Protein AF-A0AAV9CG97-F1 (afdb_monomer_lite)

Foldseek 3Di:
DDDDDDDDDDDDDPPDPVNVVVVVVVVVVVVVVVVDPPCQDWDAAPPPRDTDHPVQWQDDPQDPHIHGLVVVLVQLLVCLVVLHLQRADPPPVGPHTDDLVSNVPSHDPVSSVSSVVSVVVVVQVVQDWDADPDPPDRDTDRPPPDDDD

Radius of gyration: 33.25 Å; chains: 1; bounding box: 61×31×116 Å

Sequence (149 aa):
MALISVISDNESYPHSDETYAEELQFQEVMMHVSSTTTTTPTLNCMICMVDKSLEEMFDNEICDHLFCFDCIIQHIDSKVQENISSIRCPNPECHAVLMSEACKEFLPSEVFERWNKALCETAIIGERRMYCPYRDCNAFMVYDSGRRS

Secondary structure (DSSP, 8-state):
----------------HHHHHHHHHHHHHHHHHTT------EEE-TTT--EEEGGGEEP-TT----EEHHHHHHHHHHHHHTT--S-B-SSTT--PBPPHHHHTTTS-HHHHHHHHHHHHHHHHHHS--EE-SSTT---EE--------

Organism: Acorus ca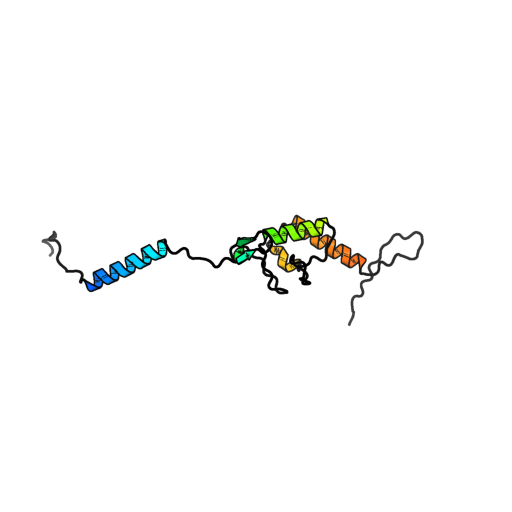lamus (NCBI:txid4465)

Structure (mmCIF, N/CA/C/O backbone):
data_AF-A0AAV9CG97-F1
#
_entry.id   AF-A0AAV9CG97-F1
#
loop_
_atom_site.group_PDB
_atom_site.id
_atom_site.type_symbol
_atom_site.label_atom_id
_atom_site.label_alt_id
_atom_site.label_comp_id
_atom_site.label_asym_id
_atom_site.label_entity_id
_atom_site.label_seq_id
_atom_site.pdbx_PDB_ins_code
_atom_site.Cartn_x
_atom_site.Cartn_y
_atom_site.Cartn_z
_atom_site.occupancy
_atom_site.B_iso_or_equiv
_atom_site.auth_seq_id
_atom_site.auth_comp_id
_atom_site.auth_asym_id
_atom_site.auth_atom_id
_atom_site.pdbx_PDB_model_num
ATOM 1 N N . MET A 1 1 ? -0.429 -6.850 85.409 1.00 36.50 1 MET A N 1
ATOM 2 C CA . MET A 1 1 ? -0.874 -8.243 85.155 1.00 36.50 1 MET A CA 1
ATOM 3 C C . MET A 1 1 ? -2.061 -8.184 84.202 1.00 36.50 1 MET A C 1
ATOM 5 O O . MET A 1 1 ? -2.666 -7.123 84.123 1.00 36.50 1 MET A O 1
ATOM 9 N N . ALA A 1 2 ? -2.328 -9.246 83.441 1.00 39.62 2 ALA A N 1
ATOM 10 C CA . ALA A 1 2 ? -3.379 -9.290 82.412 1.00 39.62 2 ALA A CA 1
ATOM 11 C C . ALA A 1 2 ? -4.585 -10.148 82.861 1.00 39.62 2 ALA A C 1
ATOM 13 O O . ALA A 1 2 ? -4.623 -10.555 84.022 1.00 39.62 2 ALA A O 1
ATOM 14 N N . LEU A 1 3 ? -5.484 -10.479 81.913 1.00 33.16 3 LEU A N 1
ATOM 15 C CA . LEU A 1 3 ? -6.790 -11.160 82.084 1.00 33.16 3 LEU A CA 1
ATOM 16 C C . LEU A 1 3 ? -7.856 -10.204 82.685 1.00 33.16 3 LEU A C 1
ATOM 18 O O . LEU A 1 3 ? -7.500 -9.350 83.489 1.00 33.16 3 LEU A O 1
ATOM 22 N N . ILE A 1 4 ? -9.152 -10.210 82.333 1.00 36.16 4 ILE A N 1
ATOM 23 C CA . ILE A 1 4 ? -10.067 -11.112 81.580 1.00 36.16 4 ILE A CA 1
ATOM 24 C C . ILE A 1 4 ? -11.033 -10.194 80.770 1.00 36.16 4 ILE A C 1
ATOM 26 O O . ILE A 1 4 ? -11.417 -9.170 81.324 1.00 36.16 4 ILE A O 1
ATOM 30 N N . SER A 1 5 ? -11.526 -10.437 79.542 1.00 35.69 5 SER A N 1
ATOM 31 C CA . SER A 1 5 ? -11.171 -11.308 78.393 1.00 35.69 5 SER A CA 1
ATOM 32 C C . SER A 1 5 ? -11.907 -10.795 77.120 1.00 35.69 5 SER A C 1
ATOM 34 O O . SER A 1 5 ? -12.535 -9.742 77.159 1.00 35.69 5 SER A O 1
ATOM 36 N N . VAL A 1 6 ? -11.863 -11.537 76.001 1.00 43.44 6 VAL A N 1
ATOM 37 C CA . VAL A 1 6 ? -12.832 -11.442 74.873 1.00 43.44 6 VAL A CA 1
ATOM 38 C C . VAL A 1 6 ? -14.085 -12.293 75.193 1.00 43.44 6 VAL A C 1
ATOM 40 O O . VAL A 1 6 ? -13.964 -13.207 76.010 1.00 43.44 6 VAL A O 1
ATOM 43 N N . ILE A 1 7 ? -15.308 -12.004 74.712 1.00 45.72 7 ILE A N 1
ATOM 44 C CA . ILE A 1 7 ? -15.875 -12.232 73.355 1.00 45.72 7 ILE A CA 1
ATOM 45 C C . ILE A 1 7 ? -17.238 -11.486 73.221 1.00 45.72 7 ILE A C 1
ATOM 47 O O . ILE A 1 7 ? -17.917 -11.327 74.226 1.00 45.72 7 ILE A O 1
ATOM 51 N N . SER A 1 8 ? -17.600 -11.090 71.987 1.00 42.62 8 SER A N 1
ATOM 52 C CA . SER A 1 8 ? -18.919 -10.694 71.411 1.00 42.62 8 SER A CA 1
ATOM 53 C C . SER A 1 8 ? -20.026 -10.013 72.240 1.00 42.62 8 SER A C 1
ATOM 55 O O . SER A 1 8 ? -20.594 -10.620 73.136 1.00 42.62 8 SER A O 1
ATOM 57 N N . ASP A 1 9 ? -20.467 -8.846 71.749 1.00 36.84 9 ASP A N 1
ATOM 58 C CA . ASP A 1 9 ? -21.779 -8.632 71.086 1.00 36.84 9 ASP A CA 1
ATOM 59 C C . ASP A 1 9 ? -21.573 -7.480 70.068 1.00 36.84 9 ASP A C 1
ATOM 61 O O . ASP A 1 9 ? -21.048 -6.427 70.420 1.00 36.84 9 ASP A O 1
ATOM 65 N N . ASN A 1 10 ? -21.573 -7.731 68.756 1.00 41.91 10 ASN A N 1
ATOM 66 C CA . ASN A 1 10 ? -22.706 -7.765 67.816 1.00 41.91 10 ASN A CA 1
ATOM 67 C C . ASN A 1 10 ? -23.442 -6.417 67.597 1.00 41.91 10 ASN A C 1
ATOM 69 O O . ASN A 1 10 ? -24.319 -6.048 68.363 1.00 41.91 10 ASN A O 1
ATOM 73 N N . GLU A 1 11 ? -23.097 -5.758 66.481 1.00 50.94 11 GLU A N 1
ATOM 74 C CA . GLU A 1 11 ? -23.884 -4.784 65.692 1.00 50.94 11 GLU A CA 1
ATOM 75 C C . GLU A 1 11 ? -24.682 -3.666 66.402 1.00 50.94 11 GLU A C 1
ATOM 77 O O . GLU A 1 11 ? -25.772 -3.878 66.925 1.00 50.94 11 GLU A O 1
ATOM 82 N N . SER A 1 12 ? -24.229 -2.414 66.240 1.00 43.44 12 SER A N 1
ATOM 83 C CA . SER A 1 12 ? -25.095 -1.286 65.817 1.00 43.44 12 SER A CA 1
ATOM 84 C C . SER A 1 12 ? -24.305 0.022 65.650 1.00 43.44 12 SER A C 1
ATOM 86 O O . SER A 1 12 ? -24.412 0.949 66.450 1.00 43.44 12 SER A O 1
ATOM 88 N N . TYR A 1 13 ? -23.543 0.137 64.560 1.00 42.94 13 TYR A N 1
ATOM 89 C CA . TYR A 1 13 ? -23.302 1.458 63.972 1.00 42.94 13 TYR A CA 1
ATOM 90 C C . TYR A 1 13 ? -24.183 1.563 62.725 1.00 42.94 13 TYR A C 1
ATOM 92 O O . TYR A 1 13 ? -23.976 0.769 61.804 1.00 42.94 13 TYR A O 1
ATOM 100 N N . PRO A 1 14 ? -25.180 2.466 62.676 1.00 46.34 14 PRO A N 1
ATOM 101 C CA . PRO A 1 14 ? -25.910 2.708 61.444 1.00 46.34 14 PRO A CA 1
ATOM 102 C C . PRO A 1 14 ? -24.938 3.338 60.445 1.00 46.34 14 PRO A C 1
ATOM 104 O O . PRO A 1 14 ? -24.565 4.504 60.574 1.00 46.34 14 PRO A O 1
ATOM 107 N N . HIS A 1 15 ? -24.502 2.543 59.468 1.00 52.75 15 HIS A N 1
ATOM 108 C CA . HIS A 1 15 ? -23.910 3.068 58.245 1.00 52.75 15 HIS A CA 1
ATOM 109 C C . HIS A 1 15 ? -24.964 3.992 57.635 1.00 52.75 15 HIS A C 1
ATOM 111 O O . HIS A 1 15 ? -26.060 3.530 57.322 1.00 52.75 15 HIS A O 1
ATOM 117 N N . SER A 1 16 ? -24.683 5.293 57.613 1.00 55.75 16 SER A N 1
ATOM 118 C CA . SER A 1 16 ? -25.690 6.304 57.303 1.00 55.75 16 SER A CA 1
ATOM 119 C C . SER A 1 16 ? -26.232 6.095 55.889 1.00 55.75 16 SER A C 1
ATOM 121 O O . SER A 1 16 ? -25.510 5.626 55.003 1.00 55.75 16 SER A O 1
ATOM 123 N N . ASP A 1 17 ? -27.496 6.456 55.662 1.00 60.03 17 ASP A N 1
ATOM 124 C CA . ASP A 1 17 ? -28.143 6.301 54.353 1.00 60.03 17 ASP A CA 1
ATOM 125 C C . ASP A 1 17 ? -27.338 7.017 53.247 1.00 60.03 17 ASP A C 1
ATOM 127 O O . ASP A 1 17 ? -27.318 6.568 52.102 1.00 60.03 17 ASP A O 1
ATOM 131 N N . GLU A 1 18 ? -26.609 8.084 53.606 1.00 64.31 18 GLU A N 1
ATOM 132 C CA . GLU A 1 18 ? -25.676 8.795 52.725 1.00 64.31 18 GLU A CA 1
ATOM 133 C C . GLU A 1 18 ? -24.486 7.921 52.284 1.00 64.31 18 GLU A C 1
ATOM 135 O O . GLU A 1 18 ? -24.255 7.781 51.085 1.00 64.31 18 GLU A O 1
ATOM 140 N N . THR A 1 19 ? -23.785 7.243 53.203 1.00 63.06 19 THR A N 1
ATOM 141 C CA . THR A 1 19 ? -22.625 6.406 52.851 1.00 63.06 19 THR A CA 1
ATOM 142 C C . THR A 1 19 ? -23.041 5.096 52.186 1.00 63.06 19 THR A C 1
ATOM 144 O O . THR A 1 19 ? -22.290 4.551 51.382 1.00 63.06 19 THR A O 1
ATOM 147 N N . TYR A 1 20 ? -24.248 4.585 52.459 1.00 68.50 20 TYR A N 1
ATOM 148 C CA . TYR A 1 20 ? -24.806 3.464 51.693 1.00 68.50 20 TYR A CA 1
ATOM 149 C C . TYR A 1 20 ? -25.185 3.882 50.262 1.00 68.50 20 TYR A C 1
ATOM 151 O O . TYR A 1 20 ? -24.936 3.129 49.323 1.00 68.50 20 TYR A O 1
ATOM 159 N N . ALA A 1 21 ? -25.717 5.093 50.066 1.00 69.31 21 ALA A N 1
ATOM 160 C CA . ALA A 1 21 ? -25.987 5.633 48.735 1.00 69.31 21 ALA A CA 1
ATOM 161 C C . ALA A 1 21 ? -24.705 5.940 47.937 1.00 69.31 21 ALA A C 1
ATOM 163 O O . ALA A 1 21 ? -24.707 5.782 46.716 1.00 69.31 21 ALA A O 1
ATOM 164 N N . GLU A 1 22 ? -23.617 6.361 48.589 1.00 66.69 22 GLU A N 1
ATOM 165 C CA . GLU A 1 22 ? -22.300 6.539 47.955 1.00 66.69 22 GLU A CA 1
ATOM 166 C C . GLU A 1 22 ? -21.664 5.197 47.552 1.00 66.69 22 GLU A C 1
ATOM 168 O O . GLU A 1 22 ? -21.204 5.058 46.417 1.00 66.69 22 GLU A O 1
ATOM 173 N N . GLU A 1 23 ? -21.704 4.185 48.428 1.00 69.06 23 GLU A N 1
ATOM 174 C CA . GLU A 1 23 ? -21.225 2.828 48.119 1.00 69.06 23 GLU A CA 1
ATOM 175 C C . GLU A 1 23 ? -22.030 2.207 46.964 1.00 69.06 23 GLU A C 1
ATOM 177 O O . GLU A 1 23 ? -21.448 1.641 46.038 1.00 69.06 23 GLU A O 1
ATOM 182 N N . LEU A 1 24 ? -23.360 2.378 46.950 1.00 70.12 24 LEU A N 1
ATOM 183 C CA . LEU A 1 24 ? -24.210 1.942 45.837 1.00 70.12 24 LEU A CA 1
ATOM 184 C C . LEU A 1 24 ? -23.873 2.661 44.525 1.00 70.12 24 LEU A C 1
ATOM 186 O O . LEU A 1 24 ? -23.811 2.001 43.494 1.00 70.12 24 LEU A O 1
ATOM 190 N N . GLN A 1 25 ? -23.598 3.969 44.540 1.00 72.56 25 GLN A N 1
ATOM 191 C CA . GLN A 1 25 ? -23.170 4.698 43.337 1.00 72.56 25 GLN A CA 1
ATOM 192 C C . GLN A 1 25 ? -21.822 4.186 42.807 1.00 72.56 25 GLN A C 1
ATOM 194 O O . GLN A 1 25 ? -21.661 4.006 41.598 1.00 72.56 25 GLN A O 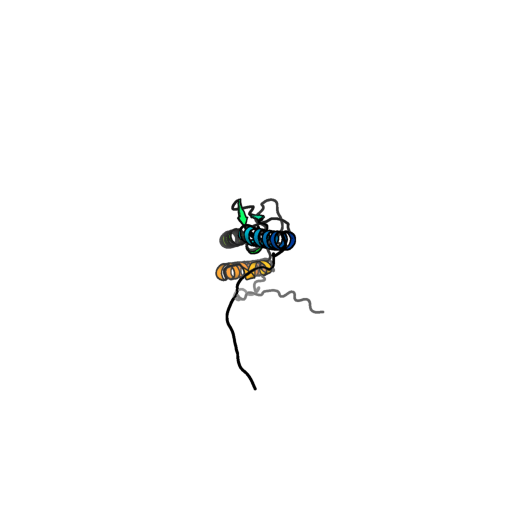1
ATOM 199 N N . PHE A 1 26 ? -20.861 3.878 43.685 1.00 74.06 26 PHE A N 1
ATOM 200 C CA . PHE A 1 26 ? -19.615 3.215 43.282 1.00 74.06 26 PHE A CA 1
ATOM 201 C C . PHE A 1 26 ? -19.860 1.807 42.720 1.00 74.06 26 PHE A C 1
ATOM 203 O O . PHE A 1 26 ? -19.249 1.425 41.716 1.00 74.06 26 PHE A O 1
ATOM 210 N N . GLN A 1 27 ? -20.776 1.051 43.329 1.00 66.75 27 GLN A N 1
ATOM 211 C CA . GLN A 1 27 ? -21.117 -0.309 42.922 1.00 66.75 27 GLN A CA 1
ATOM 212 C C . GLN A 1 27 ? -21.871 -0.349 41.577 1.00 66.75 27 GLN A C 1
ATOM 214 O O . GLN A 1 27 ? -21.580 -1.203 40.735 1.00 66.75 27 GLN A O 1
ATOM 219 N N . GLU A 1 28 ? -22.749 0.622 41.311 1.00 67.19 28 GLU A N 1
ATOM 220 C CA . GLU A 1 28 ? -23.337 0.864 39.990 1.00 67.19 28 GLU A CA 1
ATOM 221 C C . GLU A 1 28 ? -22.252 1.216 38.968 1.00 67.19 28 GLU A C 1
ATOM 223 O O . GLU A 1 28 ? -22.199 0.596 37.907 1.00 67.19 28 GLU A O 1
ATOM 228 N N . VAL A 1 29 ? -21.333 2.139 39.280 1.00 68.12 29 VAL A N 1
ATOM 229 C CA . VAL A 1 29 ? -20.250 2.529 38.357 1.00 68.12 29 VAL A CA 1
ATOM 230 C C . VAL A 1 29 ? -19.366 1.339 37.971 1.00 68.12 29 VAL A C 1
ATOM 232 O O . VAL A 1 29 ? -19.078 1.180 36.788 1.00 68.12 29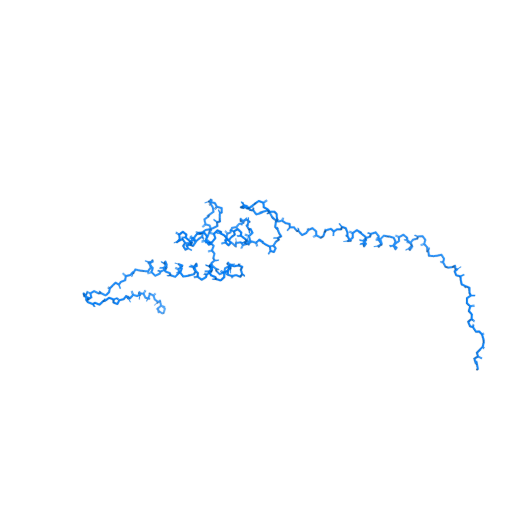 VAL A O 1
ATOM 235 N N . MET A 1 30 ? -18.973 0.453 38.893 1.00 66.69 30 MET A N 1
ATOM 236 C CA . MET A 1 30 ? -18.175 -0.740 38.539 1.00 66.69 30 MET A CA 1
ATOM 237 C C . MET A 1 30 ? -18.972 -1.802 37.752 1.00 66.69 30 MET A C 1
ATOM 239 O O . MET A 1 30 ? -18.416 -2.480 36.879 1.00 66.69 30 MET A O 1
ATOM 243 N N . MET A 1 31 ? -20.281 -1.929 37.995 1.00 62.78 31 MET A N 1
ATOM 244 C CA . MET A 1 31 ? -21.160 -2.817 37.221 1.00 62.78 31 MET A CA 1
ATOM 245 C C . MET A 1 31 ? -21.425 -2.262 35.809 1.00 62.78 31 MET A C 1
ATOM 247 O O . MET A 1 31 ? -21.436 -3.013 34.828 1.00 6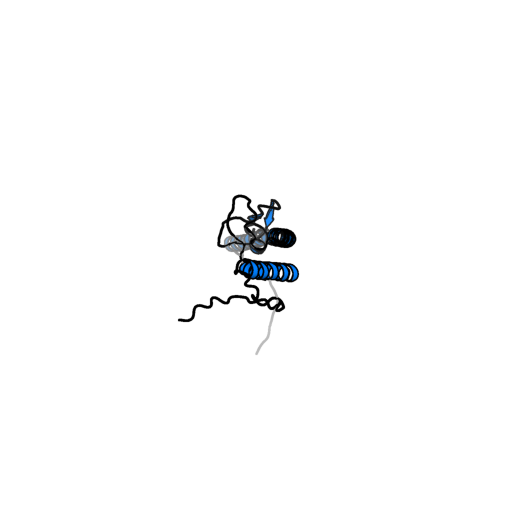2.78 31 MET A O 1
ATOM 251 N N . HIS A 1 32 ? -21.525 -0.937 35.684 1.00 55.59 32 HIS A N 1
ATOM 252 C CA . HIS A 1 32 ? -21.538 -0.235 34.409 1.00 55.59 32 HIS A CA 1
ATOM 253 C C . HIS A 1 32 ? -20.190 -0.317 33.695 1.00 55.59 32 HIS A C 1
ATOM 255 O O . HIS A 1 32 ? -20.205 -0.592 32.506 1.00 55.59 32 HIS A O 1
ATOM 261 N N . VAL A 1 33 ? -19.038 -0.206 34.367 1.00 59.38 33 VAL A N 1
ATOM 262 C CA . VAL A 1 33 ? -17.708 -0.400 33.745 1.00 59.38 33 VAL A CA 1
ATOM 263 C C . VAL A 1 33 ? -17.536 -1.824 33.198 1.00 59.38 33 VAL A C 1
ATOM 265 O O . VAL A 1 33 ? -16.917 -2.017 32.155 1.00 59.38 33 VAL A O 1
ATOM 268 N N . SER A 1 34 ? -18.162 -2.818 33.834 1.00 52.94 34 SER A N 1
ATOM 269 C CA . SER A 1 34 ? -18.221 -4.201 33.325 1.00 52.94 34 SER A CA 1
ATOM 270 C C . SER A 1 34 ? -19.122 -4.366 32.086 1.00 52.94 34 SER A C 1
ATOM 272 O O . SER A 1 34 ? -19.088 -5.411 31.440 1.00 52.94 34 SER A O 1
ATOM 274 N N . SER A 1 35 ? -19.934 -3.352 31.765 1.00 49.31 35 SER A N 1
ATOM 275 C CA . SER A 1 35 ? -20.917 -3.340 30.667 1.00 49.31 35 SER A CA 1
ATOM 276 C C . SER A 1 35 ? -20.648 -2.251 29.620 1.00 49.31 35 SER A C 1
ATOM 278 O O . SER A 1 35 ? -21.161 -2.329 28.505 1.00 49.31 35 SER A O 1
ATOM 280 N N . THR A 1 36 ? -19.818 -1.252 29.933 1.00 42.81 36 THR A N 1
ATOM 281 C CA . THR A 1 36 ? -19.173 -0.411 28.936 1.00 42.81 36 THR A CA 1
ATOM 282 C C . THR A 1 36 ? -18.193 -1.295 28.197 1.00 42.81 36 THR A C 1
ATOM 284 O O . THR A 1 36 ? -17.060 -1.506 28.635 1.00 42.81 36 THR A O 1
ATOM 287 N N . THR A 1 37 ? -18.602 -1.745 27.014 1.00 53.09 37 THR A N 1
ATOM 288 C CA . THR A 1 37 ? -17.638 -1.859 25.929 1.00 53.09 37 THR A CA 1
ATOM 289 C C . THR A 1 37 ? -16.819 -0.573 25.944 1.00 53.09 37 THR A C 1
ATOM 291 O O . THR A 1 37 ? -17.373 0.523 25.815 1.00 53.09 37 THR A O 1
ATOM 294 N N . THR A 1 38 ? -15.508 -0.676 26.150 1.00 51.31 38 THR A N 1
ATOM 295 C CA . THR A 1 38 ? -14.610 0.421 25.800 1.00 51.31 38 THR A CA 1
ATOM 296 C C . THR A 1 38 ? -14.670 0.490 24.282 1.00 51.31 38 THR A C 1
ATOM 298 O O . THR A 1 38 ? -13.943 -0.233 23.609 1.00 51.31 38 THR A O 1
ATOM 301 N N . THR A 1 39 ? -15.653 1.226 23.756 1.00 63.16 39 THR A N 1
ATOM 302 C CA . THR A 1 39 ? -15.999 1.237 22.334 1.00 63.16 39 THR A CA 1
ATOM 303 C C . THR A 1 39 ? -14.897 1.976 21.596 1.00 63.16 39 THR A C 1
ATOM 305 O O . THR A 1 39 ? -14.980 3.181 21.359 1.00 63.16 39 THR A O 1
ATOM 308 N N . THR A 1 40 ? -13.821 1.245 21.314 1.00 74.38 40 THR A N 1
ATOM 309 C CA . THR A 1 40 ? -12.690 1.707 20.528 1.00 74.38 40 THR A CA 1
ATOM 310 C C . THR A 1 40 ? -13.239 2.198 19.192 1.00 74.38 40 THR A C 1
ATOM 312 O O . THR A 1 40 ? -14.024 1.484 18.563 1.00 74.38 40 THR A O 1
ATOM 315 N N . PRO A 1 41 ? -12.914 3.433 18.773 1.00 84.56 41 PRO A N 1
ATOM 316 C CA . PRO A 1 41 ? -13.469 3.983 17.549 1.00 84.56 41 PRO A CA 1
ATOM 317 C C . PRO A 1 41 ? -13.016 3.123 16.370 1.00 84.56 41 PRO A C 1
ATOM 319 O O . PRO A 1 41 ? -11.823 3.032 16.077 1.00 84.56 41 PRO A O 1
ATOM 322 N N . TH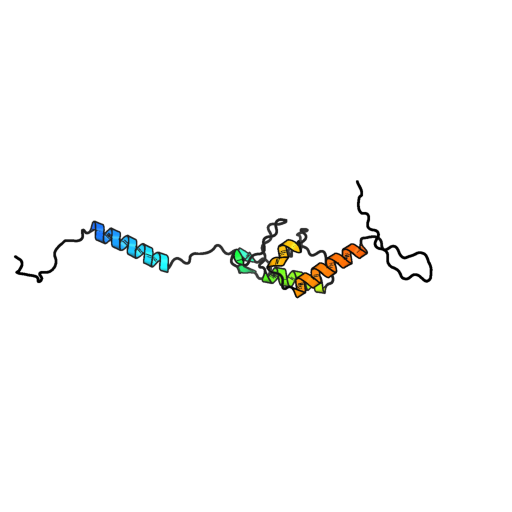R A 1 42 ? -13.974 2.473 15.716 1.00 92.25 42 THR A N 1
ATOM 323 C CA . THR A 1 42 ? -13.735 1.738 14.480 1.00 92.25 42 THR A CA 1
ATOM 324 C C . THR A 1 42 ? -13.842 2.669 13.279 1.00 92.25 42 THR A C 1
ATOM 326 O O . THR A 1 42 ? -14.583 3.655 13.282 1.00 92.25 42 THR A O 1
ATOM 329 N N . LEU A 1 43 ? -13.096 2.338 12.233 1.00 93.81 43 LEU A N 1
ATOM 330 C CA . LEU A 1 43 ? -13.179 2.957 10.916 1.00 93.81 43 LEU A CA 1
ATOM 331 C C . LEU A 1 43 ? -13.648 1.899 9.911 1.00 93.81 43 LEU A C 1
ATOM 333 O O . LEU A 1 43 ? -13.345 0.718 10.068 1.00 93.81 43 LEU A O 1
ATOM 337 N N . ASN A 1 44 ? -14.370 2.304 8.868 1.00 94.94 44 ASN A N 1
ATOM 338 C CA . ASN A 1 44 ? -14.831 1.379 7.833 1.00 94.94 44 ASN A CA 1
ATOM 339 C C . ASN A 1 44 ? -13.817 1.310 6.679 1.00 94.94 44 ASN A C 1
ATOM 341 O O . ASN A 1 44 ? -13.388 2.345 6.166 1.00 94.94 44 ASN A O 1
ATOM 345 N N . CYS A 1 45 ? -13.409 0.106 6.271 1.00 96.38 45 CYS A N 1
ATOM 346 C CA . CYS A 1 45 ? -12.443 -0.060 5.183 1.00 96.38 45 CYS A CA 1
ATOM 347 C C . CYS A 1 45 ? -13.120 0.075 3.811 1.00 96.38 45 CYS A C 1
ATOM 349 O O . CYS A 1 45 ? -13.960 -0.745 3.447 1.00 96.38 45 CYS A O 1
ATOM 351 N N . MET A 1 46 ? -12.659 1.022 2.986 1.00 94.75 46 MET A N 1
ATOM 352 C CA . MET A 1 46 ? -13.267 1.358 1.686 1.00 94.75 46 MET A CA 1
ATOM 353 C C . MET A 1 46 ? -13.237 0.241 0.614 1.00 94.75 46 MET A C 1
ATOM 355 O O . MET A 1 46 ? -13.779 0.440 -0.472 1.00 94.75 46 MET A O 1
ATOM 359 N N . ILE A 1 47 ? -12.603 -0.912 0.874 1.00 96.38 47 ILE A N 1
ATOM 360 C CA . ILE A 1 47 ? -12.548 -2.062 -0.053 1.00 96.38 47 ILE A CA 1
ATOM 361 C C . ILE A 1 47 ? -13.441 -3.209 0.421 1.00 96.38 47 ILE A C 1
ATOM 363 O O . ILE A 1 47 ? -14.300 -3.661 -0.332 1.00 96.38 47 ILE A O 1
ATOM 367 N N . CYS A 1 48 ? -13.248 -3.695 1.651 1.00 97.12 48 CYS A N 1
ATOM 368 C CA . CYS A 1 48 ? -14.022 -4.823 2.177 1.00 97.12 48 CYS A CA 1
ATOM 369 C C . CYS A 1 48 ? -15.325 -4.404 2.878 1.00 97.12 48 CYS A C 1
ATOM 371 O O . CYS A 1 48 ? -16.149 -5.267 3.170 1.00 97.12 48 CYS A O 1
ATOM 373 N N . MET A 1 49 ? -15.526 -3.103 3.126 1.00 95.31 49 MET A N 1
ATOM 374 C CA . MET A 1 49 ? -16.668 -2.508 3.840 1.00 95.31 49 MET A CA 1
ATOM 375 C C . MET A 1 49 ? -16.844 -3.012 5.285 1.00 95.31 49 MET A C 1
ATOM 377 O O . MET A 1 49 ? -17.918 -2.878 5.872 1.00 95.31 49 MET A O 1
ATOM 381 N N . VAL A 1 50 ? -15.787 -3.589 5.868 1.00 95.94 50 VAL A N 1
ATOM 382 C CA . VAL A 1 50 ? -15.754 -4.083 7.252 1.00 95.94 50 VAL A CA 1
ATOM 383 C C . VAL A 1 50 ? -15.248 -2.983 8.185 1.00 95.94 50 VAL A C 1
ATOM 385 O O . VAL A 1 50 ? -14.283 -2.284 7.862 1.00 95.94 50 VAL A O 1
ATOM 388 N N . ASP A 1 51 ? -15.884 -2.865 9.351 1.00 94.69 51 ASP A N 1
ATOM 389 C CA . ASP A 1 51 ? -15.423 -2.010 10.443 1.00 94.69 51 ASP A CA 1
ATOM 390 C C . ASP A 1 51 ? -14.210 -2.634 11.140 1.00 94.69 51 ASP A C 1
ATOM 392 O O . ASP A 1 51 ? -14.211 -3.811 11.508 1.00 94.69 51 ASP A O 1
ATOM 396 N N . LYS A 1 52 ? -13.165 -1.830 11.302 1.00 95.00 52 LYS A N 1
ATOM 397 C CA . LYS A 1 52 ? -11.825 -2.228 11.736 1.00 95.00 52 LYS A CA 1
ATOM 398 C C . LYS A 1 52 ? -11.335 -1.276 12.821 1.00 95.00 52 LYS A C 1
ATOM 400 O O . LYS A 1 52 ? -11.692 -0.096 12.822 1.00 95.00 52 LYS A O 1
ATOM 405 N N . SER A 1 53 ? -10.537 -1.774 13.758 1.00 93.81 53 SER A N 1
ATOM 406 C CA . SER A 1 53 ? -9.894 -0.927 14.769 1.00 93.81 53 SER A CA 1
ATOM 407 C C . SER A 1 53 ? -8.832 -0.012 14.138 1.00 93.81 53 SER A C 1
ATOM 409 O O . SER A 1 53 ? -8.337 -0.286 13.044 1.00 93.81 53 SER A O 1
ATOM 411 N N . LEU A 1 54 ? -8.449 1.069 14.832 1.00 91.50 54 LEU A N 1
ATOM 412 C CA . LEU A 1 54 ? -7.342 1.936 14.392 1.00 91.50 54 LEU A CA 1
ATOM 413 C C . LEU A 1 54 ? -6.032 1.149 14.197 1.00 91.50 54 LEU A C 1
ATOM 415 O O . LEU A 1 54 ? -5.273 1.443 13.284 1.00 91.50 54 LEU A O 1
ATOM 419 N N . GLU A 1 55 ? -5.808 0.116 15.013 1.00 91.69 55 GLU A N 1
ATOM 420 C CA . GLU A 1 55 ? -4.632 -0.768 14.973 1.00 91.69 55 GLU A CA 1
ATOM 421 C C . GLU A 1 55 ? -4.639 -1.761 13.792 1.00 91.69 55 GLU A C 1
ATOM 423 O O . GLU A 1 55 ? -3.654 -2.459 13.570 1.00 91.69 55 GLU A O 1
ATOM 428 N N . GLU A 1 56 ? -5.724 -1.826 13.013 1.00 93.50 56 GLU A N 1
ATOM 429 C CA . GLU A 1 56 ? -5.825 -2.630 11.786 1.00 93.50 56 GLU A CA 1
ATOM 430 C C . GLU A 1 56 ? -5.853 -1.782 10.502 1.00 93.50 56 GLU A C 1
ATOM 432 O O . GLU A 1 56 ? -5.912 -2.342 9.399 1.00 93.50 56 GLU A O 1
ATOM 437 N N . MET A 1 57 ? -5.859 -0.451 10.626 1.00 94.19 57 MET A N 1
ATOM 438 C CA . MET A 1 57 ? -5.926 0.477 9.500 1.00 94.19 57 MET A CA 1
ATOM 439 C C . MET A 1 57 ? -4.544 0.955 9.068 1.00 94.19 57 MET A C 1
ATOM 441 O O . MET A 1 57 ? -3.715 1.362 9.878 1.00 94.19 57 MET A O 1
ATOM 445 N N . PHE A 1 58 ? -4.335 0.969 7.756 1.00 93.12 58 PHE A N 1
ATOM 446 C CA . PHE A 1 58 ? -3.197 1.617 7.129 1.00 93.12 58 PHE A CA 1
ATOM 447 C C . PHE A 1 58 ? -3.477 3.114 6.977 1.00 93.12 58 PHE A C 1
ATOM 449 O O . PHE A 1 58 ? -4.397 3.504 6.254 1.00 93.12 58 PHE A O 1
ATOM 456 N N . ASP A 1 59 ? -2.664 3.934 7.639 1.00 84.44 59 ASP A N 1
ATOM 457 C CA . ASP A 1 59 ? -2.575 5.368 7.377 1.00 84.44 59 ASP A CA 1
ATOM 458 C C . ASP A 1 59 ? -1.541 5.627 6.271 1.00 84.44 59 ASP A C 1
ATOM 460 O O . ASP A 1 59 ? -0.480 5.000 6.220 1.00 84.44 59 ASP A O 1
ATOM 464 N N . ASN A 1 60 ? -1.855 6.554 5.372 1.00 81.94 60 ASN A N 1
ATOM 465 C CA . ASN A 1 60 ? -0.995 6.958 4.273 1.00 81.94 60 ASN A CA 1
ATOM 466 C C . ASN A 1 60 ? -0.885 8.481 4.287 1.00 81.94 60 ASN A C 1
ATOM 468 O O . ASN A 1 60 ? -1.784 9.157 3.791 1.00 81.94 60 ASN A O 1
ATOM 472 N N . GLU A 1 61 ? 0.256 9.004 4.749 1.00 84.88 61 GLU A N 1
ATOM 473 C CA . GLU A 1 61 ? 0.550 10.441 4.948 1.00 84.88 61 GLU A CA 1
ATOM 474 C C . GLU A 1 61 ? 0.282 11.352 3.723 1.00 84.88 61 GLU A C 1
ATOM 476 O O . GLU A 1 61 ? 0.333 12.577 3.815 1.00 84.88 61 GLU A O 1
ATOM 481 N N . ILE A 1 62 ? 0.024 10.759 2.554 1.00 88.62 62 ILE A N 1
ATOM 482 C CA . ILE A 1 62 ? -0.192 11.414 1.262 1.00 88.62 62 ILE A CA 1
ATOM 483 C C . ILE A 1 62 ? -1.699 11.532 0.911 1.00 88.62 62 ILE A C 1
ATOM 485 O O . ILE A 1 62 ? -2.045 12.335 0.042 1.00 88.62 62 ILE A O 1
ATOM 489 N N . CYS A 1 63 ? -2.613 10.762 1.531 1.00 94.12 63 CYS A N 1
ATOM 490 C CA . CYS A 1 63 ? -4.068 10.920 1.333 1.00 94.12 63 CYS A CA 1
ATOM 491 C C . CYS A 1 63 ? -4.960 10.223 2.383 1.00 94.12 63 CYS A C 1
ATOM 493 O O . CYS A 1 63 ? -4.730 9.066 2.724 1.00 94.12 63 CYS A O 1
ATOM 495 N N . ASP A 1 64 ? -6.089 10.852 2.719 1.00 92.25 64 ASP A N 1
ATOM 496 C CA . ASP A 1 64 ? -7.064 10.460 3.760 1.00 92.25 64 ASP A CA 1
ATOM 497 C C . ASP A 1 64 ? -7.952 9.227 3.426 1.00 92.25 64 ASP A C 1
ATOM 499 O O . ASP A 1 64 ? -9.101 9.130 3.863 1.00 92.25 64 ASP A O 1
ATOM 503 N N . HIS A 1 65 ? -7.476 8.290 2.600 1.00 94.75 65 HIS A N 1
ATOM 504 C CA . HIS A 1 65 ? -8.251 7.122 2.158 1.00 94.75 65 HIS A CA 1
ATOM 505 C C . HIS A 1 65 ? -7.999 5.903 3.054 1.00 94.75 65 HIS A C 1
ATOM 507 O O . HIS A 1 65 ? -6.880 5.401 3.122 1.00 94.75 65 HIS A O 1
ATOM 513 N N . LEU A 1 66 ? -9.057 5.401 3.698 1.00 93.38 66 LEU A N 1
ATOM 514 C CA . LEU A 1 66 ? -8.963 4.410 4.772 1.00 93.38 66 LEU A CA 1
ATOM 515 C C . LEU A 1 66 ? -9.106 2.963 4.275 1.00 93.38 66 LEU A C 1
ATOM 517 O O . LEU A 1 66 ? -10.143 2.554 3.738 1.00 93.38 66 LEU A O 1
ATOM 521 N N . PHE A 1 67 ? -8.074 2.158 4.528 1.00 96.12 67 PHE A N 1
ATOM 522 C CA . PHE A 1 67 ? -8.020 0.741 4.168 1.00 96.12 67 PHE A CA 1
ATOM 523 C C . PHE A 1 67 ? -7.391 -0.085 5.292 1.00 96.12 67 PHE A C 1
ATOM 525 O O . PHE A 1 67 ? -6.431 0.363 5.911 1.00 96.12 67 PHE A O 1
ATOM 532 N N . CYS A 1 68 ? -7.875 -1.307 5.532 1.00 96.81 68 CYS A N 1
ATOM 533 C CA . CYS A 1 68 ? -7.212 -2.197 6.484 1.00 96.81 68 CYS A CA 1
ATOM 534 C C . CYS A 1 68 ? -5.952 -2.826 5.879 1.00 96.81 68 CYS A C 1
ATOM 536 O O . CYS A 1 68 ? -5.859 -2.985 4.654 1.00 96.81 68 CYS A O 1
ATOM 538 N N . PHE A 1 69 ? -5.002 -3.221 6.732 1.00 96.38 69 PHE A N 1
ATOM 539 C CA . PHE A 1 69 ? -3.739 -3.822 6.289 1.00 96.38 69 PHE A CA 1
ATOM 540 C C . PHE A 1 69 ? -3.958 -5.016 5.351 1.00 96.38 69 PHE A C 1
ATOM 542 O O . PHE A 1 69 ? -3.311 -5.080 4.310 1.00 96.38 69 PHE A O 1
ATOM 549 N N . ASP A 1 70 ? -4.931 -5.890 5.639 1.00 97.00 70 ASP A N 1
ATOM 550 C CA . ASP A 1 70 ? -5.284 -7.045 4.792 1.00 97.00 70 ASP A CA 1
ATOM 551 C C . ASP A 1 70 ? -5.526 -6.640 3.323 1.00 97.00 70 ASP A C 1
ATOM 553 O O . ASP A 1 70 ? -4.999 -7.250 2.389 1.00 97.00 70 ASP A O 1
ATOM 557 N N . CYS A 1 71 ? -6.293 -5.563 3.119 1.00 97.69 71 CYS A N 1
ATOM 558 C CA . CYS A 1 71 ? -6.649 -5.061 1.794 1.00 97.69 71 CYS A CA 1
ATOM 559 C C . CYS A 1 71 ? -5.465 -4.381 1.093 1.00 97.69 71 CYS A C 1
ATOM 561 O O . CYS A 1 71 ? -5.323 -4.508 -0.124 1.00 97.69 71 CYS A O 1
ATOM 563 N N . ILE A 1 72 ? -4.597 -3.690 1.840 1.00 97.06 72 ILE A N 1
ATOM 564 C CA . ILE A 1 72 ? -3.385 -3.063 1.293 1.00 97.06 72 ILE A CA 1
ATOM 565 C C . ILE A 1 72 ? -2.348 -4.122 0.906 1.00 97.06 72 ILE A C 1
ATOM 567 O O . ILE A 1 72 ? -1.799 -4.043 -0.191 1.00 97.06 72 ILE A O 1
ATOM 571 N N . ILE A 1 73 ? -2.143 -5.156 1.729 1.00 97.19 73 ILE A N 1
ATOM 572 C CA . ILE A 1 73 ? -1.281 -6.307 1.414 1.00 97.19 73 ILE A CA 1
ATOM 573 C C . ILE A 1 73 ? -1.757 -6.984 0.121 1.00 97.19 73 ILE A C 1
ATOM 575 O O . ILE A 1 73 ? -0.954 -7.201 -0.789 1.00 97.19 73 ILE A O 1
ATOM 579 N N . GLN A 1 74 ? -3.059 -7.276 0.008 1.00 97.81 74 GLN A N 1
ATOM 580 C CA . GLN A 1 74 ? -3.620 -7.934 -1.175 1.00 97.81 74 GLN A CA 1
ATOM 581 C C . GLN A 1 74 ? -3.538 -7.054 -2.433 1.00 97.81 74 GLN A C 1
ATOM 583 O O . GLN A 1 74 ? -3.226 -7.561 -3.513 1.00 97.81 74 GLN A O 1
ATOM 588 N N . HIS A 1 75 ? -3.785 -5.745 -2.314 1.00 97.50 75 HIS A N 1
ATOM 589 C CA . HIS A 1 75 ? -3.631 -4.785 -3.416 1.00 97.50 75 HIS A CA 1
ATOM 590 C C . HIS A 1 75 ? -2.177 -4.700 -3.888 1.00 97.50 75 HIS A C 1
ATOM 592 O O . HIS A 1 75 ? -1.922 -4.781 -5.090 1.00 97.50 75 HIS A O 1
ATOM 598 N N . ILE A 1 76 ? -1.226 -4.605 -2.955 1.00 97.31 76 ILE A N 1
ATOM 599 C CA . ILE A 1 76 ? 0.205 -4.558 -3.260 1.00 97.31 76 ILE A CA 1
ATOM 600 C C . ILE A 1 76 ? 0.641 -5.840 -3.969 1.00 97.31 76 ILE A C 1
ATOM 602 O O . ILE A 1 76 ? 1.150 -5.749 -5.083 1.00 97.31 76 ILE A O 1
ATOM 606 N N . ASP A 1 77 ? 0.394 -7.028 -3.406 1.00 97.19 77 ASP A N 1
ATOM 607 C CA . ASP A 1 77 ? 0.818 -8.280 -4.052 1.00 97.19 77 ASP A CA 1
ATOM 608 C C . ASP A 1 77 ? 0.167 -8.466 -5.432 1.00 97.19 77 ASP A C 1
ATOM 610 O O . ASP A 1 77 ? 0.860 -8.802 -6.390 1.00 97.19 77 ASP A O 1
ATOM 614 N N . SER A 1 78 ? -1.119 -8.128 -5.590 1.00 97.38 78 SER A N 1
ATOM 615 C CA . SER A 1 78 ? -1.790 -8.155 -6.902 1.00 97.38 78 SER A CA 1
ATOM 616 C C . SER A 1 78 ? -1.086 -7.257 -7.928 1.00 97.38 78 SER A C 1
ATOM 618 O O . SER A 1 78 ? -0.841 -7.675 -9.060 1.00 97.38 78 SER A O 1
ATOM 620 N N . LYS A 1 79 ? -0.697 -6.035 -7.542 1.00 96.69 79 LYS A N 1
ATOM 621 C CA . LYS A 1 79 ? -0.003 -5.096 -8.440 1.00 96.69 79 LYS A CA 1
ATOM 622 C C . LYS A 1 79 ? 1.439 -5.511 -8.725 1.00 96.69 79 LYS A C 1
ATOM 624 O O . LYS A 1 79 ? 1.897 -5.364 -9.857 1.00 96.69 79 LYS A O 1
ATOM 629 N N . VAL A 1 80 ? 2.126 -6.122 -7.763 1.00 94.88 80 VAL A N 1
ATOM 630 C CA . VAL A 1 80 ? 3.451 -6.717 -7.983 1.00 94.88 80 VAL A CA 1
ATOM 631 C C . VAL A 1 80 ? 3.364 -7.929 -8.926 1.00 94.88 80 VAL A C 1
ATOM 633 O O . VAL A 1 80 ? 4.210 -8.062 -9.809 1.00 94.88 80 VAL A O 1
ATOM 636 N N . GLN A 1 81 ? 2.327 -8.769 -8.821 1.00 94.56 81 GLN A N 1
ATOM 637 C CA . GLN A 1 81 ? 2.062 -9.865 -9.769 1.00 94.56 81 GLN A CA 1
ATOM 638 C C . GLN A 1 81 ? 1.732 -9.349 -11.185 1.00 94.56 81 GLN A C 1
ATOM 640 O O . GLN A 1 81 ? 2.161 -9.944 -12.175 1.00 94.56 81 GLN A O 1
ATOM 645 N N . GLU A 1 82 ? 1.061 -8.198 -11.306 1.00 94.62 82 GLU A N 1
ATOM 646 C CA . GLU A 1 82 ? 0.886 -7.461 -12.572 1.00 94.62 82 GLU A CA 1
ATOM 647 C C . GLU A 1 82 ? 2.195 -6.836 -13.117 1.00 94.62 82 GLU A C 1
ATOM 649 O O . GLU A 1 82 ? 2.192 -6.272 -14.210 1.00 94.62 82 GLU A O 1
ATOM 654 N N . ASN A 1 83 ? 3.329 -6.975 -12.414 1.00 90.44 83 ASN A N 1
ATOM 655 C CA . ASN A 1 83 ? 4.630 -6.342 -12.698 1.00 90.44 83 ASN A CA 1
ATOM 656 C C . ASN A 1 83 ? 4.614 -4.800 -12.587 1.00 90.44 83 ASN A C 1
ATOM 658 O O . ASN A 1 83 ? 5.425 -4.110 -13.208 1.00 90.44 83 ASN A O 1
ATOM 662 N N . ILE A 1 84 ? 3.712 -4.244 -11.773 1.00 92.19 84 ILE A N 1
ATOM 663 C CA . ILE A 1 84 ? 3.599 -2.805 -11.505 1.00 92.19 84 ILE A CA 1
ATOM 664 C C . ILE A 1 84 ? 4.365 -2.470 -10.219 1.00 92.19 84 ILE A C 1
ATOM 666 O O . ILE A 1 84 ? 3.899 -2.744 -9.116 1.00 92.19 84 ILE A O 1
ATOM 670 N N . SER A 1 85 ? 5.538 -1.840 -10.350 1.00 92.06 85 SER A N 1
ATOM 671 C CA . SER A 1 85 ? 6.344 -1.396 -9.200 1.00 92.06 85 SER A CA 1
ATOM 672 C C . SER A 1 85 ? 5.859 -0.073 -8.591 1.00 92.06 85 SER A C 1
ATOM 674 O O . SER A 1 85 ? 5.916 0.105 -7.377 1.00 92.06 85 SER A O 1
ATOM 676 N N . SER A 1 86 ? 5.346 0.856 -9.406 1.00 94.06 86 SER A N 1
ATOM 677 C CA . SER A 1 86 ? 4.787 2.134 -8.939 1.00 94.06 86 SER A CA 1
ATOM 678 C C . SER A 1 86 ? 3.318 1.958 -8.543 1.00 94.06 86 SER A C 1
ATOM 680 O O . SER A 1 86 ? 2.401 2.197 -9.331 1.00 94.06 86 SER A O 1
ATOM 682 N N . ILE A 1 87 ? 3.102 1.474 -7.320 1.00 95.56 87 ILE A N 1
ATOM 683 C CA . ILE A 1 87 ? 1.776 1.153 -6.783 1.00 95.56 87 ILE A CA 1
ATOM 684 C C . ILE A 1 87 ? 1.134 2.420 -6.212 1.00 95.56 87 ILE A C 1
ATOM 686 O O . ILE A 1 87 ? 1.747 3.147 -5.433 1.00 95.56 87 ILE A O 1
ATOM 690 N N . ARG A 1 88 ? -0.112 2.694 -6.604 1.00 95.75 88 ARG A N 1
ATOM 691 C CA . ARG A 1 88 ? -0.904 3.823 -6.094 1.00 95.75 88 ARG A CA 1
ATOM 692 C C . ARG A 1 88 ? -1.842 3.400 -4.970 1.00 95.75 88 ARG A C 1
ATOM 694 O O . ARG A 1 88 ? -2.123 2.212 -4.810 1.00 95.75 88 ARG A O 1
ATOM 701 N N . CYS A 1 89 ? -2.360 4.389 -4.246 1.00 96.31 89 CYS A N 1
ATOM 702 C CA . CYS A 1 89 ? -3.540 4.259 -3.395 1.00 96.31 89 CYS A CA 1
ATOM 703 C C . CYS A 1 89 ? -4.650 3.445 -4.104 1.00 96.31 89 CYS A C 1
ATOM 705 O O . CYS A 1 89 ? -4.884 3.668 -5.294 1.00 96.31 89 CYS A O 1
ATOM 707 N N . PRO A 1 90 ? -5.344 2.516 -3.416 1.00 96.12 90 PRO A N 1
ATOM 708 C CA . PRO A 1 90 ? -6.394 1.708 -4.038 1.00 96.12 90 PRO A CA 1
ATOM 709 C C . PRO A 1 90 ? -7.620 2.473 -4.563 1.00 96.12 90 PRO A C 1
ATOM 711 O O . PRO A 1 90 ? -8.348 1.926 -5.389 1.00 96.12 90 PRO A O 1
ATOM 714 N N . ASN A 1 91 ? -7.884 3.705 -4.103 1.00 95.50 91 ASN A N 1
ATOM 715 C CA . ASN A 1 91 ? -8.977 4.519 -4.647 1.00 95.50 91 ASN A CA 1
ATOM 716 C C . ASN A 1 91 ? -8.643 4.938 -6.099 1.00 95.50 91 ASN A C 1
ATOM 718 O O . ASN A 1 91 ? -7.658 5.658 -6.272 1.00 95.50 91 ASN A O 1
ATOM 722 N N . PRO A 1 92 ? -9.440 4.570 -7.128 1.00 92.19 92 PRO A N 1
ATOM 723 C CA . PRO A 1 92 ? -9.103 4.814 -8.538 1.00 92.19 92 PRO A CA 1
ATOM 724 C C . PRO A 1 92 ? -8.813 6.274 -8.913 1.00 92.19 92 PRO A C 1
ATOM 726 O O . PRO A 1 92 ? -7.946 6.530 -9.748 1.00 92.19 92 PRO A O 1
ATOM 729 N N . GLU A 1 93 ? -9.490 7.233 -8.276 1.00 94.50 93 GLU A N 1
ATOM 730 C CA . GLU A 1 93 ? -9.280 8.667 -8.530 1.00 94.50 93 GLU A CA 1
ATOM 731 C C . GLU A 1 93 ? -8.013 9.209 -7.835 1.00 94.50 93 GLU A C 1
ATOM 733 O O . GLU A 1 93 ? -7.510 10.292 -8.157 1.00 94.50 93 GLU A O 1
ATOM 738 N N . CYS A 1 94 ? -7.456 8.464 -6.875 1.00 95.12 94 CYS A N 1
ATOM 739 C CA . CYS A 1 94 ? -6.311 8.898 -6.092 1.00 95.12 94 CYS A CA 1
ATOM 740 C C . CYS A 1 94 ? -4.982 8.656 -6.822 1.00 95.12 94 CYS A C 1
ATOM 742 O O . CYS A 1 94 ? -4.688 7.585 -7.352 1.00 95.12 94 CYS A O 1
ATOM 744 N N . HIS A 1 95 ? -4.140 9.686 -6.815 1.00 94.12 95 HIS A N 1
ATOM 745 C CA . HIS A 1 95 ? -2.846 9.691 -7.494 1.00 94.12 95 HIS A CA 1
ATOM 746 C C . HIS A 1 95 ? -1.651 9.540 -6.535 1.00 94.12 95 HIS A C 1
ATOM 748 O O . HIS A 1 95 ? -0.508 9.529 -6.992 1.00 94.12 95 HIS A O 1
ATOM 754 N N . ALA A 1 96 ? -1.904 9.391 -5.229 1.00 94.94 96 ALA A N 1
ATOM 755 C CA . ALA A 1 96 ? -0.879 9.107 -4.228 1.00 94.94 96 ALA A CA 1
ATOM 756 C C . ALA A 1 96 ? -0.194 7.758 -4.509 1.00 94.94 96 ALA A C 1
ATOM 758 O O . ALA A 1 96 ? -0.862 6.771 -4.822 1.00 94.94 96 ALA A O 1
ATOM 759 N N . VAL A 1 97 ? 1.134 7.720 -4.389 1.00 94.19 97 VAL A N 1
ATOM 760 C CA . VAL A 1 97 ? 1.959 6.511 -4.544 1.00 94.19 97 VAL A CA 1
ATOM 761 C C . VAL A 1 97 ? 2.232 5.933 -3.160 1.00 94.19 97 VAL A C 1
ATOM 763 O O . VAL A 1 97 ? 2.592 6.680 -2.256 1.00 94.19 97 VAL A O 1
ATOM 766 N N . LEU A 1 98 ? 2.066 4.621 -2.992 1.00 94.44 98 LEU A N 1
ATOM 767 C CA . LEU A 1 98 ? 2.382 3.941 -1.737 1.00 94.44 98 LEU A CA 1
ATOM 768 C C . LEU A 1 98 ? 3.902 3.811 -1.597 1.00 94.44 98 LEU A C 1
ATOM 770 O O . LEU A 1 98 ? 4.568 3.307 -2.502 1.00 94.44 98 LEU A O 1
ATOM 774 N N . MET A 1 99 ? 4.447 4.247 -0.462 1.00 91.12 99 MET A N 1
ATOM 775 C CA . MET A 1 99 ? 5.865 4.068 -0.151 1.00 91.12 99 MET A CA 1
ATOM 776 C C . MET A 1 99 ? 6.111 2.665 0.409 1.00 91.12 99 MET A C 1
ATOM 778 O O . MET A 1 99 ? 5.462 2.249 1.371 1.00 91.12 99 MET A O 1
ATOM 782 N N . SER A 1 100 ? 7.079 1.952 -0.167 1.00 91.00 100 SER A N 1
ATOM 783 C CA . SER A 1 100 ? 7.527 0.626 0.280 1.00 91.00 100 SER A CA 1
ATOM 784 C C . SER A 1 100 ? 7.891 0.614 1.765 1.00 91.00 100 SER A C 1
ATOM 786 O O . SER A 1 100 ? 7.522 -0.297 2.502 1.00 91.00 100 SER A O 1
ATOM 788 N N . GLU A 1 101 ? 8.569 1.665 2.210 1.00 89.88 101 GLU A N 1
ATOM 789 C CA . GLU A 1 101 ? 9.070 1.889 3.561 1.00 89.88 101 GLU A CA 1
ATOM 790 C C . GLU A 1 101 ? 7.934 1.923 4.589 1.00 89.88 101 GLU A C 1
ATOM 792 O O . GLU A 1 101 ? 8.015 1.222 5.594 1.00 89.88 101 GLU A O 1
ATOM 797 N N . ALA A 1 102 ? 6.857 2.661 4.301 1.00 89.25 102 ALA A N 1
ATOM 798 C CA . ALA A 1 102 ? 5.668 2.745 5.153 1.00 89.25 102 ALA A CA 1
ATOM 799 C C . ALA A 1 102 ? 4.879 1.424 5.200 1.00 89.25 102 ALA A C 1
ATOM 801 O O . ALA A 1 102 ? 4.191 1.138 6.175 1.00 89.25 102 ALA A O 1
ATOM 802 N N . CYS A 1 103 ? 5.003 0.588 4.166 1.00 91.69 103 CYS A N 1
ATOM 803 C CA . CYS A 1 103 ? 4.335 -0.712 4.106 1.00 91.69 103 CYS A CA 1
ATOM 804 C C . CYS A 1 103 ? 5.147 -1.853 4.751 1.00 91.69 103 CYS A C 1
ATOM 806 O O . CYS A 1 103 ? 4.641 -2.962 4.926 1.00 91.69 103 CYS A O 1
ATOM 808 N N . LYS A 1 104 ? 6.421 -1.613 5.084 1.00 92.69 104 LYS A N 1
ATOM 809 C CA . LYS A 1 104 ? 7.393 -2.650 5.464 1.00 92.69 104 LYS A CA 1
ATOM 810 C C . LYS A 1 104 ? 7.024 -3.429 6.729 1.00 92.69 104 LYS A C 1
ATOM 812 O O . LYS A 1 104 ? 7.380 -4.599 6.828 1.00 92.69 104 LYS A O 1
ATOM 817 N N . GLU A 1 105 ? 6.378 -2.789 7.701 1.00 91.75 105 GLU A N 1
ATOM 818 C CA . GLU A 1 105 ? 6.156 -3.390 9.026 1.00 91.75 105 GLU A CA 1
ATOM 819 C C . GLU A 1 105 ? 5.012 -4.415 9.042 1.00 91.75 105 GLU A C 1
ATOM 821 O O . GLU A 1 105 ? 5.045 -5.345 9.845 1.00 91.75 105 GLU A O 1
ATOM 826 N N . PHE A 1 106 ? 4.046 -4.293 8.124 1.00 92.50 106 PHE A N 1
ATOM 827 C CA . PHE A 1 106 ? 2.895 -5.198 8.011 1.00 92.50 106 PHE A CA 1
ATOM 828 C C . PHE A 1 106 ? 2.909 -6.083 6.751 1.00 92.50 106 PHE A C 1
ATOM 830 O O . PHE A 1 106 ? 2.178 -7.073 6.691 1.00 92.50 106 PHE A O 1
ATOM 837 N N . LEU A 1 107 ? 3.719 -5.766 5.731 1.00 95.50 107 LEU A N 1
ATOM 838 C CA . LEU A 1 107 ? 3.838 -6.611 4.539 1.00 95.50 107 LEU A CA 1
ATOM 839 C C . LEU A 1 107 ? 4.532 -7.953 4.848 1.00 95.50 107 LEU A C 1
ATOM 841 O O . LEU A 1 107 ? 5.613 -7.967 5.442 1.00 95.50 107 LEU A O 1
ATOM 845 N N . PRO A 1 108 ? 4.010 -9.086 4.338 1.00 95.94 108 PRO A N 1
ATOM 846 C CA . PRO A 1 108 ? 4.752 -10.342 4.307 1.00 95.94 108 PRO A CA 1
ATOM 847 C C . PRO A 1 108 ? 6.078 -10.176 3.553 1.00 95.94 108 PRO A C 1
ATOM 849 O O . PRO A 1 108 ? 6.108 -9.612 2.455 1.00 95.94 108 PRO A O 1
ATOM 852 N N . SER A 1 109 ? 7.174 -10.704 4.108 1.00 95.06 109 SER A N 1
ATOM 853 C CA . SER A 1 109 ? 8.534 -10.468 3.595 1.00 95.06 109 SER A CA 1
ATOM 854 C C . SER A 1 109 ? 8.703 -10.840 2.119 1.00 95.06 109 SER A C 1
ATOM 856 O O . SER A 1 109 ? 9.337 -10.099 1.379 1.00 95.06 109 SER A O 1
ATOM 858 N N . GLU A 1 110 ? 8.068 -11.925 1.662 1.00 94.69 110 GLU A N 1
ATOM 859 C CA . GLU A 1 110 ? 8.083 -12.353 0.255 1.00 94.69 110 GLU A CA 1
ATOM 860 C C . GLU A 1 110 ? 7.490 -11.292 -0.692 1.00 94.69 110 GLU A C 1
ATOM 862 O O . GLU A 1 110 ? 8.045 -11.028 -1.760 1.00 94.69 110 GLU A O 1
ATOM 867 N N . VAL A 1 111 ? 6.389 -10.645 -0.291 1.00 95.38 111 VAL A N 1
ATOM 868 C CA . VAL A 1 111 ? 5.732 -9.581 -1.069 1.00 95.38 111 VAL A CA 1
ATOM 869 C C . VAL A 1 111 ? 6.600 -8.322 -1.069 1.00 95.38 111 VAL A C 1
ATOM 871 O O . VAL A 1 111 ? 6.820 -7.724 -2.122 1.00 95.38 111 VAL A O 1
ATOM 874 N N . PHE A 1 112 ? 7.151 -7.950 0.090 1.00 96.38 112 PHE A N 1
ATOM 875 C CA . PHE A 1 112 ? 8.037 -6.792 0.235 1.00 96.38 112 PHE A CA 1
ATOM 876 C C . PHE A 1 112 ? 9.342 -6.945 -0.569 1.00 96.38 112 PHE A C 1
ATOM 878 O O . PHE A 1 112 ? 9.749 -6.023 -1.275 1.00 96.38 112 PHE A O 1
ATOM 885 N N . GLU A 1 113 ? 9.986 -8.114 -0.533 1.00 95.25 113 GLU A N 1
ATOM 886 C CA . GLU A 1 113 ? 11.180 -8.414 -1.336 1.00 95.25 113 GLU A CA 1
ATOM 887 C C . GLU A 1 113 ? 10.877 -8.391 -2.839 1.00 95.25 113 GLU A C 1
ATOM 889 O O . GLU A 1 113 ? 11.626 -7.785 -3.612 1.00 95.25 113 GLU A O 1
ATOM 894 N N . ARG A 1 114 ? 9.754 -8.990 -3.262 1.00 95.38 114 ARG A N 1
ATOM 895 C CA . ARG A 1 114 ? 9.299 -8.982 -4.661 1.00 95.38 114 ARG A CA 1
ATOM 896 C C . ARG A 1 114 ? 9.019 -7.557 -5.153 1.00 95.38 114 ARG A C 1
ATOM 898 O O . ARG A 1 114 ? 9.442 -7.210 -6.257 1.00 95.38 114 ARG A O 1
ATOM 905 N N . TRP A 1 115 ? 8.375 -6.722 -4.334 1.00 96.62 115 TRP A N 1
ATOM 906 C CA . TRP A 1 115 ? 8.085 -5.323 -4.661 1.00 96.62 115 TRP A CA 1
ATOM 907 C C . TRP A 1 115 ? 9.362 -4.481 -4.774 1.00 96.62 115 TRP A C 1
ATOM 909 O O . TRP A 1 115 ? 9.577 -3.833 -5.800 1.00 96.62 115 TRP A O 1
ATOM 919 N N . ASN A 1 116 ? 10.254 -4.548 -3.781 1.00 94.31 116 ASN A N 1
ATOM 920 C CA . ASN A 1 116 ? 11.531 -3.825 -3.803 1.00 94.31 116 ASN A CA 1
ATOM 921 C C . ASN A 1 116 ? 12.412 -4.238 -4.983 1.00 94.31 116 ASN A C 1
ATOM 923 O O . ASN A 1 116 ? 13.023 -3.388 -5.631 1.00 94.31 116 ASN A O 1
ATOM 927 N N . LYS A 1 117 ? 12.448 -5.534 -5.314 1.00 92.44 117 LYS A N 1
ATOM 928 C CA . LYS A 1 117 ? 13.144 -6.013 -6.508 1.00 92.44 117 LYS A CA 1
ATOM 929 C C . LYS A 1 117 ? 12.577 -5.362 -7.776 1.00 92.44 117 LYS A C 1
ATOM 931 O O . LYS A 1 117 ? 13.355 -4.858 -8.583 1.00 92.44 117 LYS A O 1
ATOM 936 N N . ALA A 1 118 ? 11.252 -5.324 -7.932 1.00 91.88 118 ALA A N 1
ATOM 937 C CA . ALA A 1 118 ? 10.607 -4.682 -9.077 1.00 91.88 118 ALA A CA 1
ATOM 938 C C . ALA A 1 118 ? 10.887 -3.165 -9.133 1.00 91.88 118 ALA A C 1
ATOM 940 O O . ALA A 1 118 ? 11.158 -2.635 -10.210 1.00 91.88 118 ALA A O 1
ATOM 941 N N . LEU A 1 119 ? 10.894 -2.469 -7.987 1.00 91.69 119 LEU A N 1
ATOM 942 C CA . LEU A 1 119 ? 11.281 -1.054 -7.890 1.00 91.69 119 LEU A CA 1
ATOM 943 C C . LEU A 1 119 ? 12.715 -0.835 -8.403 1.00 91.69 119 LEU A C 1
ATOM 945 O O . LEU A 1 119 ? 12.913 -0.059 -9.344 1.00 91.69 119 LEU A O 1
ATOM 949 N N . CYS A 1 120 ? 13.689 -1.585 -7.879 1.00 88.81 120 CYS A N 1
ATOM 950 C CA . CYS A 1 120 ? 15.088 -1.550 -8.320 1.00 88.81 120 CYS A CA 1
ATOM 951 C C . CYS A 1 120 ? 15.246 -1.859 -9.819 1.00 88.81 120 CYS A C 1
ATOM 953 O O . CYS A 1 120 ? 15.950 -1.139 -10.529 1.00 88.81 120 CYS A O 1
ATOM 955 N N . GLU A 1 121 ? 14.573 -2.893 -10.332 1.00 86.00 121 GLU A N 1
ATOM 956 C CA . GLU A 1 121 ? 14.619 -3.241 -11.757 1.00 86.00 121 GLU A CA 1
ATOM 957 C C . GLU A 1 121 ? 14.047 -2.117 -12.636 1.00 86.00 121 GLU A C 1
ATOM 959 O O . GLU A 1 121 ? 14.639 -1.805 -13.672 1.00 86.00 121 GLU A O 1
ATOM 964 N N . THR A 1 122 ? 12.971 -1.443 -12.209 1.00 83.62 122 THR A N 1
ATOM 965 C CA . THR A 1 122 ? 12.432 -0.284 -12.942 1.00 83.62 122 THR A CA 1
ATOM 966 C C . THR A 1 122 ? 13.334 0.952 -12.897 1.00 83.62 122 THR A C 1
ATOM 968 O O . THR A 1 122 ? 13.449 1.634 -13.918 1.00 83.62 122 THR A O 1
ATOM 971 N N . ALA A 1 123 ? 14.060 1.205 -11.802 1.00 80.25 123 ALA A N 1
ATOM 972 C CA . ALA A 1 123 ? 15.075 2.264 -11.753 1.00 80.25 123 ALA A CA 1
ATOM 973 C C . ALA A 1 123 ? 16.208 2.014 -12.774 1.00 80.25 123 ALA A C 1
ATOM 975 O O . ALA A 1 123 ? 16.504 2.880 -13.596 1.00 80.25 123 ALA A O 1
ATOM 976 N N . ILE A 1 124 ? 16.734 0.783 -12.830 1.00 71.31 124 ILE A N 1
ATOM 977 C CA . ILE A 1 124 ? 17.796 0.334 -13.763 1.00 71.31 124 ILE A CA 1
ATOM 978 C C . ILE A 1 124 ? 17.309 0.255 -15.238 1.00 71.31 124 ILE A C 1
ATOM 980 O O . ILE A 1 124 ? 18.080 -0.019 -16.168 1.00 71.31 124 ILE A O 1
ATOM 984 N N . ILE A 1 125 ? 16.012 0.456 -15.490 1.00 64.75 125 ILE A N 1
ATOM 985 C CA . ILE A 1 125 ? 15.432 0.603 -16.838 1.00 64.75 125 ILE A CA 1
ATOM 986 C C . ILE A 1 125 ? 15.211 2.082 -17.190 1.00 64.75 125 ILE A C 1
ATOM 988 O O . ILE A 1 125 ? 15.426 2.461 -18.343 1.00 64.75 125 ILE A O 1
ATOM 992 N N . GLY A 1 126 ? 14.805 2.914 -16.224 1.00 59.53 126 GLY A N 1
ATOM 993 C CA . GLY A 1 126 ? 14.676 4.365 -16.398 1.00 59.53 126 GLY A CA 1
ATOM 994 C C . GLY A 1 126 ? 16.026 5.063 -16.598 1.00 59.53 126 GLY A C 1
ATOM 995 O O . GLY A 1 126 ? 16.151 5.967 -17.429 1.00 59.53 126 GLY A O 1
ATOM 996 N N . GLU A 1 127 ? 17.059 4.600 -15.896 1.00 60.12 127 GLU A N 1
ATOM 997 C CA . GLU A 1 127 ? 18.446 4.965 -16.167 1.00 60.12 127 GLU A CA 1
ATOM 998 C C . GLU A 1 127 ? 18.887 4.390 -17.519 1.00 60.12 127 GLU A C 1
ATOM 1000 O O . GLU A 1 127 ? 18.786 3.190 -17.786 1.00 60.12 127 GLU A O 1
ATOM 1005 N N . ARG A 1 128 ? 19.359 5.265 -18.418 1.00 55.59 128 ARG A N 1
ATOM 1006 C CA . ARG A 1 128 ? 19.618 4.909 -19.820 1.00 55.59 128 ARG A CA 1
ATOM 1007 C C . ARG A 1 128 ? 20.684 3.821 -19.937 1.00 55.59 128 ARG A C 1
ATOM 1009 O O . ARG A 1 128 ? 21.877 4.100 -19.852 1.00 55.59 128 ARG A O 1
ATOM 1016 N N . ARG A 1 129 ? 20.240 2.599 -20.236 1.00 56.62 129 ARG A N 1
ATOM 1017 C CA . ARG A 1 129 ? 21.092 1.434 -20.499 1.00 56.62 129 ARG A CA 1
ATOM 1018 C C . ARG A 1 129 ? 22.099 1.714 -21.618 1.00 56.62 129 ARG A C 1
ATOM 1020 O O . ARG A 1 129 ? 21.739 1.723 -22.795 1.00 56.62 129 ARG A O 1
ATOM 1027 N N . MET A 1 130 ? 23.365 1.908 -21.250 1.00 56.44 130 MET A N 1
ATOM 1028 C CA . MET A 1 130 ? 24.462 2.086 -22.200 1.00 56.44 130 MET A CA 1
ATOM 1029 C C . MET A 1 130 ? 25.196 0.760 -22.396 1.00 56.44 130 MET A C 1
ATOM 1031 O O . MET A 1 130 ? 25.956 0.310 -21.540 1.00 56.44 130 MET A O 1
ATOM 1035 N N . TYR A 1 131 ? 24.957 0.125 -23.542 1.00 62.47 131 TYR A N 1
ATOM 1036 C CA . TYR A 1 131 ? 25.726 -1.042 -23.964 1.00 62.47 131 TYR A CA 1
ATOM 1037 C C . TYR A 1 131 ? 27.142 -0.630 -24.369 1.00 62.47 131 TYR A C 1
ATOM 1039 O O . TYR A 1 131 ? 27.352 0.440 -24.945 1.00 62.47 131 TYR A O 1
ATOM 1047 N N . CYS A 1 132 ? 28.115 -1.497 -24.094 1.00 66.00 132 CYS A N 1
ATOM 1048 C CA . CYS A 1 132 ? 29.475 -1.308 -24.576 1.00 66.00 132 CYS A CA 1
ATOM 1049 C C . CYS A 1 132 ? 29.484 -1.269 -26.122 1.00 66.00 132 CYS A C 1
ATOM 1051 O O . CYS A 1 132 ? 28.936 -2.176 -26.748 1.00 66.00 132 CYS A O 1
ATOM 1053 N N . PRO A 1 133 ? 30.101 -0.262 -26.774 1.00 70.19 133 PRO A N 1
ATOM 1054 C CA . PRO A 1 133 ? 30.085 -0.139 -28.236 1.00 70.19 133 PRO A CA 1
ATOM 1055 C C . PRO A 1 133 ? 30.990 -1.157 -28.958 1.00 70.19 133 PRO A C 1
ATOM 1057 O O . PRO A 1 133 ? 31.013 -1.196 -30.188 1.00 70.19 133 PRO A O 1
ATOM 1060 N N . TYR A 1 134 ? 31.744 -1.977 -28.219 1.00 75.88 134 TYR A N 1
ATOM 1061 C CA . TYR A 1 134 ? 32.572 -3.046 -28.775 1.00 75.88 134 TYR A CA 1
ATOM 1062 C C . TYR A 1 134 ? 31.740 -4.312 -29.005 1.00 75.88 134 TYR A C 1
ATOM 1064 O O . TYR A 1 134 ? 31.138 -4.843 -28.075 1.00 75.88 134 TYR A O 1
ATOM 1072 N N . ARG A 1 135 ? 31.751 -4.804 -30.251 1.00 61.50 135 ARG A N 1
ATOM 1073 C CA . ARG A 1 135 ? 30.857 -5.852 -30.786 1.00 61.50 135 ARG A CA 1
ATOM 1074 C C . ARG A 1 135 ? 30.791 -7.144 -29.958 1.00 61.50 135 ARG A C 1
ATOM 1076 O O . ARG A 1 135 ? 29.742 -7.776 -29.941 1.00 61.50 135 ARG A O 1
ATOM 1083 N N . ASP A 1 136 ? 31.878 -7.506 -29.283 1.00 73.38 136 ASP A N 1
ATOM 1084 C CA . ASP A 1 136 ? 32.019 -8.769 -28.546 1.00 73.38 136 ASP A CA 1
ATOM 1085 C C . ASP A 1 136 ? 31.934 -8.584 -27.014 1.00 73.38 136 ASP A C 1
ATOM 1087 O O . ASP A 1 136 ? 32.205 -9.507 -26.246 1.00 73.38 136 ASP A O 1
ATOM 1091 N N . CYS A 1 137 ? 31.580 -7.381 -26.545 1.00 68.50 137 CYS A N 1
ATOM 1092 C CA . CYS A 1 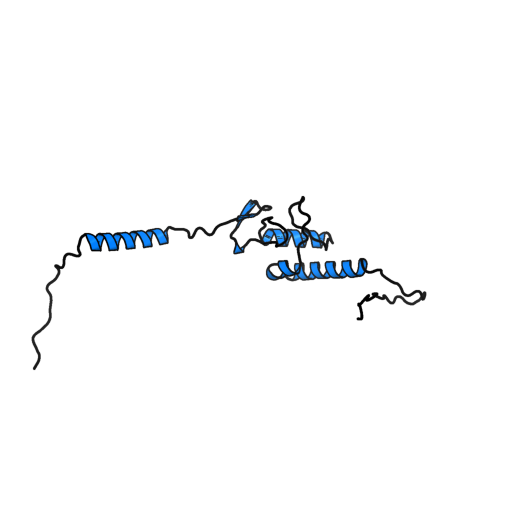137 ? 31.580 -7.016 -25.131 1.00 68.50 137 CYS A CA 1
ATOM 1093 C C . CYS A 1 137 ? 30.153 -6.865 -24.582 1.00 68.50 137 CYS A C 1
ATOM 1095 O O . CYS A 1 137 ? 29.624 -5.762 -24.467 1.00 68.50 137 CYS A O 1
ATOM 1097 N N . ASN A 1 138 ? 29.549 -7.976 -24.150 1.00 62.69 138 ASN A N 1
ATOM 1098 C CA . ASN A 1 138 ? 28.231 -7.991 -23.489 1.00 62.69 138 ASN A CA 1
ATOM 1099 C C . ASN A 1 138 ? 28.237 -7.389 -22.060 1.00 62.69 138 ASN A C 1
ATOM 1101 O O . ASN A 1 138 ? 27.323 -7.644 -21.275 1.00 62.69 138 ASN A O 1
ATOM 1105 N N . ALA A 1 139 ? 29.257 -6.606 -21.694 1.00 67.44 139 ALA A N 1
ATOM 1106 C CA . ALA A 1 139 ? 29.317 -5.921 -20.411 1.00 67.44 139 ALA A CA 1
ATOM 1107 C C . ALA A 1 139 ? 28.268 -4.799 -20.354 1.00 67.44 139 ALA A C 1
ATOM 1109 O O . ALA A 1 139 ? 28.264 -3.878 -21.176 1.00 67.44 139 ALA A O 1
ATOM 1110 N N . PHE A 1 140 ? 27.389 -4.877 -19.358 1.00 64.12 140 PHE A N 1
ATOM 1111 C CA . PHE A 1 140 ? 26.415 -3.839 -19.051 1.00 64.12 140 PHE A CA 1
ATOM 1112 C C . PHE A 1 140 ? 27.041 -2.790 -18.125 1.00 64.12 140 PHE A C 1
ATOM 1114 O O . PHE A 1 140 ? 27.644 -3.145 -17.113 1.00 64.12 140 PHE A O 1
ATOM 1121 N N . MET A 1 141 ? 26.884 -1.507 -18.459 1.00 61.38 141 MET A N 1
ATOM 1122 C CA . MET A 1 141 ? 27.300 -0.394 -17.605 1.00 61.38 141 MET A CA 1
ATOM 1123 C C . MET A 1 141 ? 26.078 0.425 -17.188 1.00 61.38 141 MET A C 1
ATOM 1125 O O . MET A 1 141 ? 25.385 1.001 -18.029 1.00 61.38 141 MET A O 1
ATOM 1129 N N . VAL A 1 142 ? 25.849 0.500 -15.876 1.00 59.34 142 VAL A N 1
ATOM 1130 C CA . VAL A 1 142 ? 24.997 1.528 -15.268 1.00 59.34 142 VAL A CA 1
ATOM 1131 C C . VAL A 1 142 ? 25.801 2.825 -15.245 1.00 59.34 142 VAL A C 1
ATOM 1133 O O . VAL A 1 142 ? 26.963 2.825 -14.835 1.00 59.34 142 VAL A O 1
ATOM 1136 N N . TYR A 1 143 ? 25.207 3.925 -15.704 1.00 56.53 143 TYR A N 1
ATOM 1137 C CA . TYR A 1 143 ? 25.841 5.237 -15.621 1.00 56.53 143 TYR A CA 1
ATOM 1138 C C . TYR A 1 143 ? 25.482 5.882 -14.282 1.00 56.53 143 TYR A C 1
ATOM 1140 O O . TYR A 1 143 ? 24.485 6.594 -14.186 1.00 56.53 143 TYR A O 1
ATOM 1148 N N . ASP A 1 144 ? 26.300 5.629 -13.258 1.00 54.69 144 ASP A N 1
ATOM 1149 C CA . ASP A 1 144 ? 26.231 6.365 -11.994 1.00 54.69 144 ASP A CA 1
ATOM 1150 C C . ASP A 1 144 ? 26.500 7.856 -12.259 1.00 54.69 144 ASP A C 1
ATOM 1152 O O . ASP A 1 144 ? 27.646 8.301 -12.363 1.00 54.69 144 ASP A O 1
ATOM 1156 N N . SER A 1 145 ? 25.428 8.642 -12.374 1.00 52.88 145 SER A N 1
ATOM 1157 C CA . SER A 1 145 ? 25.484 10.104 -12.442 1.00 52.88 145 SER A CA 1
ATOM 1158 C C . SER A 1 145 ? 25.661 10.738 -11.055 1.00 52.88 145 SER A C 1
ATOM 1160 O O . SER A 1 145 ? 25.058 11.773 -10.754 1.00 52.88 145 SER A O 1
ATOM 1162 N N . GLY A 1 146 ? 26.471 10.112 -10.201 1.00 50.34 146 GLY A N 1
ATOM 1163 C CA . GLY A 1 146 ? 26.825 10.579 -8.871 1.00 50.34 146 GLY A CA 1
ATOM 1164 C C . GLY A 1 146 ? 27.409 11.985 -8.922 1.00 50.34 146 GLY A C 1
ATOM 1165 O O . GLY A 1 146 ? 28.533 12.203 -9.386 1.00 50.34 146 GLY A O 1
ATOM 1166 N N . ARG A 1 147 ? 26.639 12.958 -8.423 1.00 52.53 147 ARG A N 1
ATOM 1167 C CA . ARG A 1 147 ? 27.087 14.346 -8.279 1.00 52.53 147 ARG A CA 1
ATOM 1168 C C . ARG A 1 147 ? 28.275 14.390 -7.319 1.00 52.53 147 ARG A C 1
ATOM 1170 O O . ARG A 1 147 ? 28.106 14.264 -6.109 1.00 52.53 147 ARG A O 1
ATOM 1177 N N . ARG A 1 148 ? 29.477 14.581 -7.860 1.00 51.31 148 ARG A N 1
ATOM 1178 C CA . ARG A 1 148 ? 30.637 15.029 -7.083 1.00 51.31 148 ARG A CA 1
ATOM 1179 C C . ARG A 1 148 ? 30.606 16.553 -6.999 1.00 51.31 148 ARG A C 1
ATOM 1181 O O . ARG A 1 148 ? 30.379 17.179 -8.030 1.00 51.31 148 ARG A O 1
ATOM 1188 N N . SER A 1 149 ? 30.884 17.060 -5.790 1.00 42.91 149 SER A N 1
ATOM 1189 C CA . SER A 1 149 ? 30.852 18.471 -5.348 1.00 42.91 149 SER A CA 1
ATOM 1190 C C . SER A 1 149 ? 29.532 19.199 -5.604 1.00 42.91 149 SER A C 1
ATOM 1192 O O . SER A 1 149 ? 29.338 19.663 -6.747 1.00 42.91 149 SER A O 1
#

pLDDT: mean 77.38, std 19.68, range [33.16, 97.81]

InterPro domains:
  IPR001841 Zinc finger, RING-type [PS50089] (45-90)
  IPR013083 Zinc finger, RING/FYVE/PHD-type [G3DSA:3.30.40.10] (39-125)
  IPR017907 Zinc finger, RING-type, conserved site [PS00518] (63-72)
  IPR031127 E3 ubiquitin ligase RBR family [PTHR11685] (30-140)
  IPR044066 TRIAD supradomain [PS51873] (41-149)